Protein AF-X0VQM8-F1 (afdb_monomer)

pLDDT: mean 72.92, std 11.28, range [41.88, 85.62]

Solvent-accessible surface area (backbone atoms only — not comparable to full-atom values): 4844 Å² total; per-residue (Å²): 131,81,77,74,47,77,46,77,57,91,54,23,56,86,81,40,86,76,43,36,70,68,44,52,42,51,50,53,39,52,51,39,50,53,44,59,75,69,67,52,100,51,60,69,64,44,47,53,52,39,52,52,38,49,43,52,72,69,34,73,77,40,43,55,57,50,55,52,46,51,48,41,26,61,71,73,43,91,46,75,50,74,90

Foldseek 3Di:
DQPWDKDWQPAACVVDPQRAPLSSLVVLLVVLVVCVVVVDPPNPNSVSSNVVSCCCNPPPVNVVVSVVQNVCRVVVHTDIDID

Radius of gyration: 13.34 Å; Cα contacts (8 Å, |Δi|>4): 90; chains: 1; bounding box: 34×20×35 Å

Secondary structure (DSSP, 8-state):
-----EE---S-TTTSTT-SHHHHHHHHHHHHHHHHHTT-TTHHHHHHHHHHHHHHHH-SHHHHHHHHHHHHHHTT----EE-

Mean predicted aligned error: 8.95 Å

Sequence (83 aa):
MAPDIELDPRYSTREIPGRCIKCLAEEQYLDCLRALLKGGSGGKELEETYEALVSLLKSPELQKLRDESERYLAEGRDVKVVL

Organism: NCBI:txid412755

Nearest PDB structures (foldseek):
  1nl4-assembly1_A  TM=6.452E-01  e=6.070E+00  Rattus norvegicus
  1ni1-assembly1_A  TM=6.492E-01  e=8.282E+00  Rattus norvegicus
  5zxd-assembly2_B  TM=7.018E-01  e=9.979E+00  Homo sapiens

Structure (mmCIF, N/CA/C/O backbone):
data_AF-X0VQM8-F1
#
_entry.id   AF-X0VQM8-F1
#
loop_
_atom_site.group_PDB
_atom_site.id
_atom_site.type_symbol
_atom_site.label_atom_id
_atom_site.label_alt_id
_atom_site.label_comp_id
_atom_site.label_asym_id
_atom_site.label_entity_id
_atom_site.label_seq_id
_atom_site.pdbx_PDB_ins_code
_atom_site.Cartn_x
_atom_site.Cartn_y
_atom_site.Cartn_z
_atom_site.occupancy
_atom_site.B_iso_or_equiv
_atom_site.auth_seq_id
_atom_site.auth_comp_id
_atom_site.auth_asym_id
_atom_site.auth_atom_id
_atom_site.pdbx_PDB_model_num
ATOM 1 N N . MET A 1 1 ? -2.388 -7.453 18.570 1.00 41.88 1 MET A N 1
ATOM 2 C CA . MET A 1 1 ? -1.603 -7.912 17.411 1.00 41.88 1 MET A CA 1
ATOM 3 C C . MET A 1 1 ? -2.397 -7.419 16.231 1.00 41.88 1 MET A C 1
ATOM 5 O O . MET A 1 1 ? -3.520 -7.885 16.091 1.00 41.88 1 MET A O 1
ATOM 9 N N . ALA A 1 2 ? -1.914 -6.370 15.564 1.00 44.75 2 ALA A N 1
ATOM 10 C CA . ALA A 1 2 ? -2.585 -5.831 14.385 1.00 44.75 2 ALA A CA 1
ATOM 11 C C . ALA A 1 2 ? -2.635 -6.928 13.306 1.00 44.75 2 ALA A C 1
ATOM 13 O O . ALA A 1 2 ? -1.731 -7.772 13.290 1.00 44.75 2 ALA A O 1
ATOM 14 N N . PRO A 1 3 ? -3.685 -6.982 12.475 1.00 51.84 3 PRO A N 1
ATOM 15 C CA . PRO A 1 3 ? -3.724 -7.895 11.342 1.00 51.84 3 PRO A CA 1
ATOM 16 C C . PRO A 1 3 ? -2.582 -7.552 10.378 1.00 51.84 3 PRO A C 1
ATOM 18 O O . PRO A 1 3 ? -2.406 -6.388 10.032 1.00 51.84 3 PRO A O 1
ATOM 21 N N . ASP A 1 4 ? -1.818 -8.559 9.958 1.00 59.38 4 ASP A N 1
ATOM 22 C CA . ASP A 1 4 ? -0.769 -8.413 8.948 1.00 59.38 4 ASP A CA 1
ATOM 23 C C . ASP A 1 4 ? -1.406 -7.940 7.626 1.00 59.38 4 ASP A C 1
ATOM 25 O O . ASP A 1 4 ? -2.147 -8.690 6.979 1.00 59.38 4 ASP A O 1
ATOM 29 N N . ILE A 1 5 ? -1.158 -6.691 7.217 1.0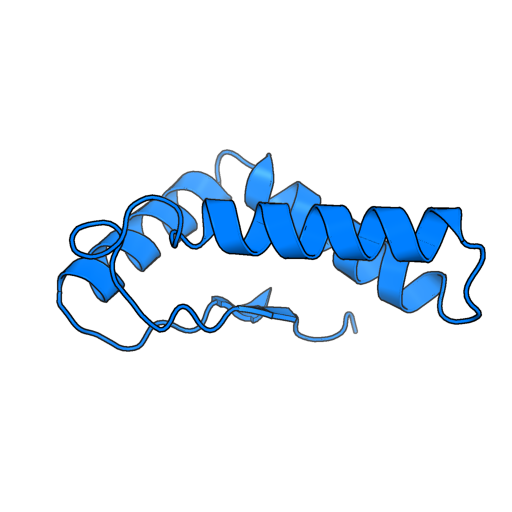0 65.62 5 ILE A N 1
ATOM 30 C CA . ILE A 1 5 ? -1.713 -6.169 5.958 1.00 65.62 5 ILE A CA 1
ATOM 31 C C . ILE A 1 5 ? -0.787 -6.586 4.829 1.00 65.62 5 ILE A C 1
ATOM 33 O O . ILE A 1 5 ? 0.341 -6.106 4.721 1.00 65.62 5 ILE A O 1
ATOM 37 N N . GLU A 1 6 ? -1.278 -7.465 3.961 1.00 67.56 6 GLU A N 1
ATOM 38 C CA . GLU A 1 6 ? -0.513 -7.975 2.830 1.00 67.56 6 GLU A CA 1
ATOM 39 C C . GLU A 1 6 ? -0.797 -7.161 1.560 1.00 67.56 6 GLU A C 1
ATOM 41 O O . GLU A 1 6 ? -1.896 -7.193 1.001 1.00 67.56 6 GLU A O 1
ATOM 46 N N . LEU A 1 7 ? 0.219 -6.450 1.066 1.00 63.09 7 LEU A N 1
ATOM 47 C CA . LEU A 1 7 ? 0.193 -5.826 -0.256 1.00 63.09 7 LEU A CA 1
ATOM 48 C C . LEU A 1 7 ? 0.933 -6.725 -1.256 1.00 63.09 7 LEU A C 1
ATOM 50 O O . LEU A 1 7 ? 2.143 -6.917 -1.122 1.00 63.09 7 LEU A O 1
ATOM 54 N N . ASP A 1 8 ? 0.205 -7.238 -2.258 1.00 62.56 8 ASP A N 1
ATOM 55 C CA . ASP A 1 8 ? 0.718 -8.089 -3.350 1.00 62.56 8 ASP A CA 1
ATOM 56 C C . ASP A 1 8 ? 0.668 -7.368 -4.722 1.00 62.56 8 ASP A C 1
ATOM 58 O O . ASP A 1 8 ? -0.299 -7.496 -5.488 1.00 62.56 8 ASP A O 1
ATOM 62 N N . PRO A 1 9 ?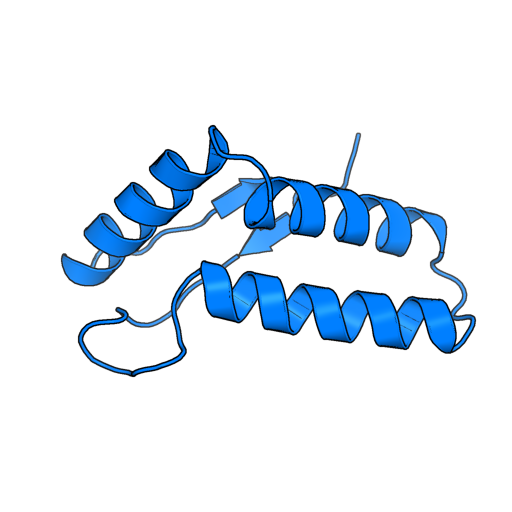 1.669 -6.531 -5.038 1.00 59.88 9 PRO A N 1
ATOM 63 C CA . PRO A 1 9 ? 1.835 -5.926 -6.355 1.00 59.88 9 PRO A CA 1
ATOM 64 C C . PRO A 1 9 ? 2.222 -6.960 -7.424 1.00 59.88 9 PRO A C 1
ATOM 66 O O . PRO A 1 9 ? 3.326 -7.487 -7.437 1.00 59.88 9 PRO A O 1
ATOM 69 N N . ARG A 1 10 ? 1.332 -7.183 -8.399 1.00 58.81 10 ARG A N 1
ATOM 70 C CA . ARG A 1 10 ? 1.545 -8.148 -9.499 1.00 58.81 10 ARG A CA 1
ATOM 71 C C . ARG A 1 10 ? 2.343 -7.632 -10.705 1.00 58.81 10 ARG A C 1
ATOM 73 O O . ARG A 1 10 ? 2.577 -8.402 -11.630 1.00 58.81 10 ARG A O 1
ATOM 80 N N . TYR A 1 11 ? 2.694 -6.343 -10.752 1.00 53.97 11 TYR A N 1
ATOM 81 C CA . TYR A 1 11 ? 3.359 -5.723 -11.910 1.00 53.97 11 TYR A CA 1
ATOM 82 C C . TYR A 1 11 ? 4.238 -4.541 -11.483 1.00 53.97 11 TYR A C 1
ATOM 84 O O . TYR A 1 11 ? 3.907 -3.835 -10.531 1.00 53.97 11 TYR A O 1
ATOM 92 N N . SER A 1 12 ? 5.319 -4.283 -12.226 1.00 52.06 12 SER A N 1
ATOM 93 C CA . SER A 1 12 ? 6.189 -3.119 -12.017 1.00 52.06 12 SER A CA 1
ATOM 94 C C . SER A 1 12 ? 5.546 -1.808 -12.487 1.00 52.06 12 SER A C 1
ATOM 96 O O . SER A 1 12 ? 4.869 -1.757 -13.518 1.00 52.06 12 SER A O 1
ATOM 98 N N . THR A 1 13 ? 5.890 -0.703 -11.819 1.00 57.19 13 THR A N 1
ATOM 99 C CA . THR A 1 13 ? 5.666 0.675 -12.291 1.00 57.19 13 THR A CA 1
ATOM 100 C C . THR A 1 13 ? 6.255 0.996 -13.661 1.00 57.19 13 THR A C 1
ATOM 102 O O . THR A 1 13 ? 5.822 1.965 -14.286 1.00 57.19 13 THR A O 1
ATOM 105 N N . ARG A 1 14 ? 7.234 0.217 -14.144 1.00 51.28 14 ARG A N 1
ATOM 106 C CA . ARG A 1 14 ? 7.791 0.376 -15.497 1.00 51.28 14 ARG A CA 1
ATOM 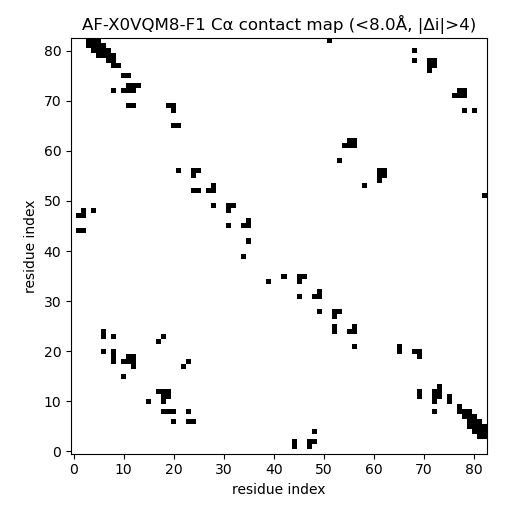107 C C . ARG A 1 14 ? 6.865 -0.137 -16.596 1.00 51.28 14 ARG A C 1
ATOM 109 O O . ARG A 1 14 ? 6.956 0.355 -17.715 1.00 51.28 14 ARG A O 1
ATOM 116 N N . GLU A 1 15 ? 6.000 -1.099 -16.289 1.00 50.97 15 GLU A N 1
ATOM 117 C CA . GLU A 1 15 ? 5.156 -1.765 -17.286 1.00 50.97 15 GLU A CA 1
ATOM 118 C C . GLU A 1 15 ? 3.709 -1.267 -17.257 1.00 50.97 15 GLU A C 1
ATOM 120 O O . GLU A 1 15 ? 3.052 -1.247 -18.297 1.00 50.97 15 GLU A O 1
ATOM 125 N N . ILE A 1 16 ? 3.210 -0.822 -16.095 1.00 54.28 16 ILE A N 1
ATOM 126 C CA . ILE A 1 16 ? 1.841 -0.312 -15.955 1.00 54.28 16 ILE A CA 1
ATOM 127 C C . ILE A 1 16 ? 1.834 0.946 -15.065 1.00 54.28 16 ILE A C 1
ATOM 129 O O . ILE A 1 16 ? 2.013 0.839 -13.846 1.00 54.28 16 ILE A O 1
ATOM 133 N N . PRO A 1 17 ? 1.600 2.149 -15.626 1.00 52.25 17 PRO A N 1
ATOM 134 C CA . PRO A 1 17 ? 1.463 3.362 -14.827 1.00 52.25 17 PRO A CA 1
ATOM 135 C C . PRO A 1 17 ? 0.261 3.246 -13.876 1.00 52.25 17 PRO A C 1
ATOM 137 O O . PRO A 1 17 ? -0.827 2.843 -14.281 1.00 52.25 17 PRO A O 1
ATOM 140 N N . GLY A 1 18 ? 0.463 3.600 -12.602 1.00 55.94 18 GLY A N 1
ATOM 141 C CA . GLY A 1 18 ? -0.582 3.565 -11.569 1.00 55.94 18 GLY A CA 1
ATOM 142 C C . GLY A 1 18 ? -0.674 2.272 -10.747 1.00 55.94 18 GLY A C 1
ATOM 143 O O . GLY A 1 18 ? -1.596 2.150 -9.950 1.00 55.94 18 GLY A O 1
ATOM 144 N N . ARG A 1 19 ? 0.257 1.316 -10.898 1.00 63.88 19 ARG A N 1
ATOM 145 C CA . ARG A 1 19 ? 0.304 0.068 -10.101 1.00 63.88 19 ARG A CA 1
ATOM 146 C C . ARG A 1 19 ? 1.469 -0.028 -9.099 1.00 63.88 19 ARG A C 1
ATOM 148 O O . ARG A 1 19 ? 1.843 -1.131 -8.717 1.00 63.88 19 ARG A O 1
ATOM 155 N N . CYS A 1 20 ? 2.041 1.091 -8.643 1.00 73.81 20 CYS A N 1
ATOM 156 C CA . CYS A 1 20 ? 2.992 1.033 -7.523 1.00 73.81 20 CYS A CA 1
ATOM 157 C C . CYS A 1 20 ? 2.318 0.615 -6.215 1.00 73.81 20 CYS A C 1
ATOM 159 O O . CYS A 1 20 ? 1.127 0.840 -6.014 1.00 73.81 20 CYS A O 1
ATOM 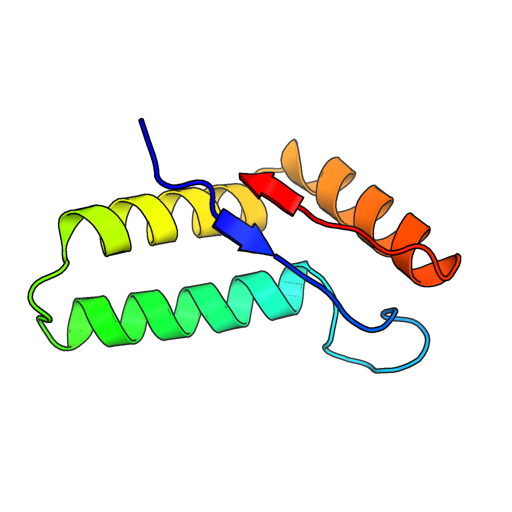161 N N . ILE A 1 21 ? 3.127 0.145 -5.270 1.00 75.25 21 ILE A N 1
ATOM 162 C CA . ILE A 1 21 ? 2.795 -0.048 -3.855 1.00 75.25 21 ILE A CA 1
ATOM 163 C C . ILE A 1 21 ? 2.156 1.205 -3.268 1.00 75.25 21 ILE A C 1
ATOM 165 O O . ILE A 1 21 ? 1.211 1.102 -2.496 1.00 75.25 21 ILE A O 1
ATOM 169 N N . LYS A 1 22 ? 2.616 2.397 -3.669 1.00 77.75 22 LYS A N 1
ATOM 170 C CA . LYS A 1 22 ? 1.965 3.650 -3.279 1.00 77.75 22 LYS A CA 1
ATOM 171 C C . LYS A 1 22 ? 0.520 3.717 -3.790 1.00 77.75 22 LYS A C 1
ATOM 173 O O . LYS A 1 22 ? -0.364 4.003 -2.996 1.00 77.75 22 LYS A O 1
ATOM 178 N N . CYS A 1 23 ? 0.276 3.449 -5.072 1.00 78.38 23 CYS A N 1
ATOM 179 C CA . CYS A 1 23 ? -1.076 3.473 -5.636 1.00 78.38 23 CYS A CA 1
ATOM 180 C C . CYS A 1 23 ? -1.970 2.372 -5.049 1.00 78.38 23 CYS A C 1
ATOM 182 O O . CYS A 1 23 ? -3.127 2.640 -4.756 1.00 78.38 23 CYS A O 1
ATOM 184 N N . LEU A 1 24 ? -1.432 1.173 -4.808 1.00 80.00 24 LEU A N 1
ATOM 185 C CA . LEU A 1 24 ? -2.155 0.082 -4.145 1.00 80.00 24 LEU A CA 1
ATOM 186 C C . LEU A 1 24 ? -2.529 0.445 -2.704 1.00 80.00 24 LEU A C 1
ATOM 188 O O . LEU A 1 24 ? -3.655 0.209 -2.274 1.00 80.00 24 LEU A O 1
ATOM 192 N N . ALA A 1 25 ? -1.605 1.062 -1.967 1.00 82.31 25 ALA A N 1
ATOM 193 C CA . ALA A 1 25 ? -1.877 1.558 -0.627 1.00 82.31 25 ALA A CA 1
ATOM 194 C C . ALA A 1 25 ? -2.890 2.716 -0.636 1.00 82.31 25 ALA A C 1
ATOM 196 O O . ALA A 1 25 ? -3.738 2.770 0.246 1.00 82.31 25 ALA A O 1
ATOM 197 N N . GLU A 1 26 ? -2.851 3.616 -1.626 1.00 82.69 26 GLU A N 1
ATOM 198 C CA . GLU A 1 26 ? -3.852 4.683 -1.811 1.00 82.69 26 GLU A CA 1
ATOM 199 C C . GLU A 1 26 ? -5.244 4.125 -2.161 1.00 82.69 26 GLU A C 1
ATOM 201 O O . GLU A 1 26 ? -6.251 4.636 -1.667 1.00 82.69 26 GLU A O 1
ATOM 206 N N . GLU A 1 27 ? -5.316 3.065 -2.968 1.00 83.38 27 GLU A N 1
ATOM 207 C CA . GLU A 1 27 ? -6.564 2.381 -3.322 1.00 83.38 27 GLU A CA 1
ATOM 208 C C . GLU A 1 27 ? -7.184 1.696 -2.096 1.00 83.38 27 GLU A C 1
ATOM 210 O O . GLU A 1 27 ? -8.325 2.000 -1.736 1.00 83.38 27 GLU A O 1
ATOM 215 N N . G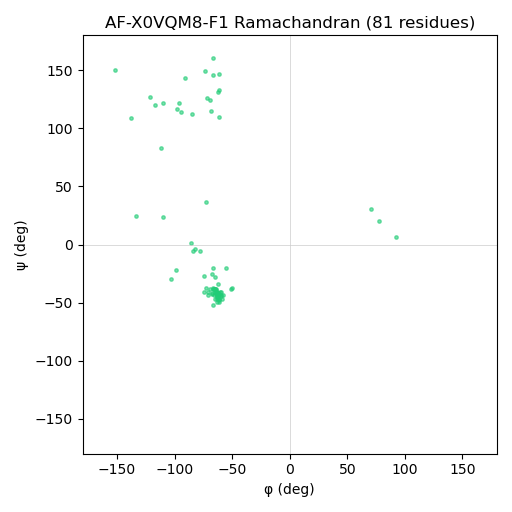LN A 1 28 ? -6.408 0.876 -1.376 1.00 82.06 28 GLN A N 1
ATOM 216 C CA . GLN A 1 28 ? -6.871 0.246 -0.134 1.00 82.06 28 GLN A CA 1
ATOM 217 C C . GLN A 1 28 ? -7.213 1.273 0.953 1.00 82.06 28 GLN A C 1
ATOM 219 O O . GLN A 1 28 ? -8.166 1.082 1.710 1.00 82.06 28 GLN A O 1
ATOM 224 N N . TYR A 1 29 ? -6.489 2.393 1.005 1.00 85.12 29 TYR A N 1
ATOM 225 C CA . TYR A 1 29 ? -6.784 3.508 1.904 1.00 85.12 29 TYR A CA 1
ATOM 226 C C . TYR A 1 29 ? -8.164 4.108 1.616 1.00 85.12 29 TYR A C 1
ATOM 228 O O . TYR A 1 29 ? -8.959 4.308 2.537 1.00 85.12 29 TYR A O 1
ATOM 236 N N . LEU A 1 30 ? -8.473 4.377 0.343 1.00 84.19 30 LEU A N 1
ATOM 237 C CA . LEU A 1 30 ? -9.768 4.924 -0.065 1.00 84.19 30 LEU A CA 1
ATOM 238 C C . LEU A 1 30 ? -10.908 3.946 0.215 1.00 84.19 30 LEU A C 1
ATOM 240 O O . LEU A 1 30 ? -11.987 4.373 0.632 1.00 84.19 30 LEU A O 1
ATOM 244 N N . ASP A 1 31 ? -10.681 2.652 0.017 1.00 84.81 31 ASP A N 1
ATOM 245 C CA . ASP A 1 31 ? -11.687 1.628 0.283 1.00 84.81 31 ASP A CA 1
ATOM 246 C C . ASP A 1 31 ? -11.935 1.432 1.783 1.00 84.81 31 ASP A C 1
ATOM 248 O O . ASP A 1 31 ? -13.099 1.407 2.199 1.00 84.81 31 ASP A O 1
ATOM 252 N N . CYS A 1 32 ? -10.885 1.436 2.613 1.00 83.50 32 CYS A N 1
ATOM 253 C CA . CYS A 1 32 ? -11.022 1.477 4.072 1.00 83.50 32 CYS A CA 1
ATOM 254 C C . CYS A 1 32 ? -11.784 2.725 4.528 1.00 83.50 32 CYS A C 1
ATOM 256 O O . CYS A 1 32 ? -12.735 2.623 5.303 1.00 83.50 32 CYS A O 1
ATOM 258 N N . LEU A 1 33 ? -11.432 3.903 4.003 1.00 83.06 33 LEU A N 1
ATOM 259 C CA . LEU A 1 33 ? -12.110 5.155 4.338 1.00 83.06 33 LEU A CA 1
ATOM 260 C C . LEU A 1 33 ? -13.602 5.103 3.975 1.00 83.06 33 LEU A C 1
ATOM 262 O O . LEU A 1 33 ? -14.453 5.503 4.768 1.00 83.06 33 LEU A O 1
ATOM 266 N N . ARG A 1 34 ? -13.947 4.574 2.795 1.00 85.62 34 ARG A N 1
ATOM 267 C CA . ARG A 1 34 ? -15.345 4.387 2.372 1.00 85.62 34 ARG A CA 1
ATOM 268 C C . ARG A 1 34 ? -16.093 3.402 3.268 1.00 85.62 34 ARG A C 1
ATOM 270 O O . ARG A 1 34 ? -17.273 3.625 3.536 1.00 85.62 34 ARG A O 1
ATOM 277 N N . ALA A 1 35 ? -15.442 2.327 3.710 1.00 83.44 35 ALA A N 1
ATOM 278 C CA . ALA A 1 35 ? -16.033 1.340 4.611 1.00 83.44 35 ALA A CA 1
ATOM 279 C C . ALA A 1 35 ? -16.299 1.926 6.008 1.00 83.44 35 ALA A C 1
ATOM 281 O O . ALA A 1 35 ? -17.395 1.744 6.545 1.00 83.44 35 ALA A O 1
ATOM 282 N N . LEU A 1 36 ? -15.349 2.703 6.544 1.00 80.56 36 LEU A N 1
ATOM 283 C CA . LEU A 1 36 ? -15.496 3.436 7.805 1.00 80.56 36 LEU A CA 1
ATOM 284 C C . LEU A 1 36 ? -16.644 4.454 7.732 1.00 80.56 36 LEU A C 1
ATOM 286 O O . LEU A 1 36 ? -17.514 4.471 8.601 1.00 80.56 36 LEU A O 1
ATOM 290 N N . LEU A 1 37 ? -16.719 5.243 6.653 1.00 83.19 37 LEU A N 1
ATOM 291 C CA . LEU A 1 37 ? -17.787 6.232 6.445 1.00 83.19 37 LEU A CA 1
ATOM 292 C C . LEU A 1 37 ? -19.182 5.607 6.290 1.00 83.19 37 LEU A C 1
ATOM 294 O O . LEU A 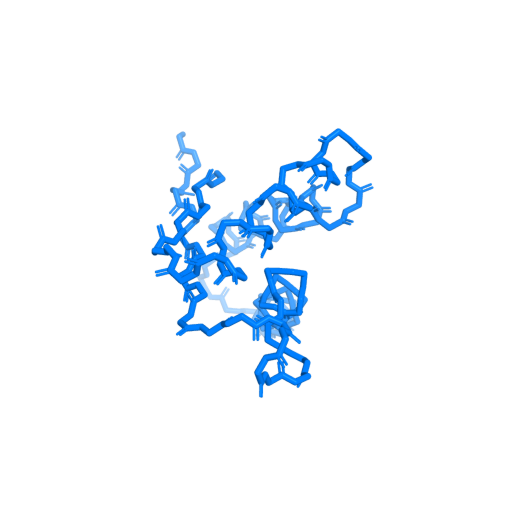1 37 ? -20.179 6.246 6.620 1.00 83.19 37 LEU A O 1
ATOM 298 N N . LYS A 1 38 ? -19.274 4.366 5.795 1.00 84.06 38 LYS A N 1
ATOM 299 C CA . LYS A 1 38 ? -20.541 3.623 5.682 1.00 84.06 38 LYS A CA 1
ATOM 300 C C . LYS A 1 38 ? -21.024 3.021 7.009 1.00 84.06 38 LYS A C 1
ATOM 302 O O . LYS A 1 38 ? -22.129 2.488 7.037 1.00 84.06 38 LYS A O 1
ATOM 307 N N . GLY A 1 39 ? -20.241 3.104 8.089 1.00 69.69 39 GLY A N 1
ATOM 308 C CA . GLY A 1 39 ? -20.630 2.595 9.409 1.00 69.69 39 GLY A CA 1
ATOM 309 C C . GLY A 1 39 ? -20.668 1.065 9.503 1.00 69.69 39 GLY A C 1
ATOM 310 O O . GLY A 1 39 ? -21.491 0.516 10.232 1.00 69.69 39 GLY A O 1
ATOM 311 N N . GLY A 1 40 ? -19.821 0.364 8.737 1.00 60.28 40 GLY A N 1
ATOM 312 C CA . GLY A 1 40 ? -19.742 -1.100 8.752 1.00 60.28 40 GLY A CA 1
ATOM 313 C C . GLY A 1 40 ? -19.227 -1.667 10.084 1.00 60.28 40 GLY A C 1
ATOM 314 O O . GLY A 1 40 ? -18.358 -1.089 10.732 1.00 60.28 40 GLY A O 1
ATOM 315 N N . SER A 1 41 ? -19.738 -2.835 10.478 1.00 56.00 41 SER A N 1
ATOM 316 C CA . SER A 1 41 ? -19.516 -3.526 11.762 1.00 56.00 41 SER A CA 1
ATOM 317 C C . SER A 1 41 ? -18.120 -4.158 11.951 1.00 56.00 41 SER A C 1
ATOM 319 O O . SER A 1 41 ? -18.004 -5.224 12.549 1.00 56.00 41 SER A O 1
ATOM 321 N N . GLY A 1 42 ? -17.063 -3.507 11.458 1.00 58.66 42 GLY A N 1
ATOM 322 C CA . GLY A 1 42 ? -15.656 -3.932 11.559 1.00 58.66 42 GLY A CA 1
ATOM 323 C C . GLY A 1 42 ? -14.712 -2.800 11.981 1.00 58.66 42 GLY A C 1
ATOM 324 O O . GLY A 1 42 ? -13.534 -2.827 11.642 1.00 58.66 42 GLY A O 1
ATOM 325 N N . GLY A 1 43 ? -15.236 -1.780 12.677 1.00 68.06 43 GLY A N 1
ATOM 326 C CA . GLY A 1 43 ? -14.567 -0.490 12.896 1.00 68.06 43 GLY A CA 1
ATOM 327 C C . GLY A 1 43 ? -13.140 -0.577 13.438 1.00 68.06 43 GLY A C 1
ATOM 328 O O . GLY A 1 43 ? -12.284 0.145 12.959 1.00 68.06 43 GLY A O 1
ATOM 329 N N . LYS A 1 44 ? -12.849 -1.510 14.351 1.00 75.38 44 LYS A N 1
ATOM 330 C CA . LYS A 1 44 ? -11.517 -1.619 14.966 1.00 75.38 44 LYS A CA 1
ATOM 331 C C . LYS A 1 44 ? -10.439 -2.146 14.013 1.00 75.38 44 LYS A C 1
ATOM 333 O O . LYS A 1 44 ? -9.348 -1.602 13.965 1.00 75.38 44 LYS A O 1
ATOM 338 N N . GLU A 1 45 ? -10.760 -3.177 13.239 1.00 77.88 45 GLU A N 1
ATOM 339 C CA . GLU A 1 45 ? -9.830 -3.777 12.271 1.00 77.88 45 GLU A CA 1
ATOM 340 C C . GLU A 1 45 ? -9.628 -2.856 11.059 1.00 77.88 45 GLU A C 1
ATOM 342 O O . GLU A 1 45 ? -8.515 -2.693 10.562 1.00 77.88 45 GLU A O 1
ATOM 347 N N . LEU A 1 46 ? -10.699 -2.179 10.630 1.00 79.62 46 LEU A N 1
ATOM 348 C CA . LEU A 1 46 ? -10.638 -1.147 9.596 1.00 79.62 46 LEU A CA 1
ATOM 349 C C . LEU A 1 46 ? -9.850 0.089 10.047 1.00 79.62 46 LEU A C 1
ATOM 351 O O . LEU A 1 46 ? -9.127 0.659 9.237 1.00 79.62 46 LEU A O 1
ATOM 355 N N . GLU A 1 47 ? -9.971 0.505 11.311 1.00 80.19 47 GLU A N 1
ATOM 356 C CA . GLU A 1 47 ? -9.174 1.594 11.891 1.00 80.19 47 GLU A CA 1
ATOM 357 C C . GLU A 1 47 ? -7.688 1.223 11.960 1.00 80.19 47 GLU A C 1
ATOM 359 O O . GLU A 1 47 ? -6.858 2.001 11.497 1.00 80.19 47 GLU A O 1
ATOM 364 N N . GLU A 1 48 ? -7.350 0.023 12.443 1.00 83.00 48 GLU A N 1
ATOM 365 C CA . GLU A 1 48 ? -5.964 -0.471 12.473 1.00 83.00 48 GLU A CA 1
ATOM 366 C C . GLU A 1 48 ? -5.366 -0.544 11.057 1.00 83.00 48 GLU A C 1
ATOM 368 O O . GLU A 1 48 ? -4.259 -0.056 10.811 1.00 83.00 48 GLU A O 1
ATOM 373 N N . THR A 1 49 ? -6.140 -1.059 10.096 1.00 82.19 49 THR A N 1
ATOM 374 C CA . THR A 1 49 ? -5.743 -1.115 8.680 1.00 82.19 49 THR A CA 1
ATOM 375 C C . THR A 1 49 ? -5.524 0.285 8.109 1.00 82.19 49 THR A C 1
ATOM 377 O O . THR A 1 49 ? -4.537 0.555 7.420 1.00 82.19 49 THR A O 1
ATOM 380 N N . TYR A 1 50 ? -6.426 1.212 8.426 1.00 83.81 50 TYR A N 1
ATOM 381 C CA . TYR A 1 50 ? -6.342 2.599 7.995 1.00 83.81 50 TYR A CA 1
ATOM 382 C C . TYR A 1 50 ? -5.101 3.303 8.563 1.00 83.81 50 TYR A C 1
ATOM 384 O O . TYR A 1 50 ? -4.394 3.986 7.819 1.00 83.81 50 TYR A O 1
ATOM 392 N N . GLU A 1 51 ? -4.789 3.123 9.847 1.00 83.81 51 GLU A N 1
ATOM 393 C CA . GLU A 1 51 ? -3.607 3.718 10.481 1.00 83.81 51 GLU A CA 1
ATOM 394 C C . GLU A 1 51 ? -2.294 3.187 9.894 1.00 83.81 51 GLU A C 1
ATOM 396 O O . GLU A 1 51 ? -1.369 3.967 9.629 1.00 83.81 51 GLU A O 1
ATOM 401 N N . ALA A 1 52 ? -2.218 1.884 9.625 1.00 84.88 52 ALA A N 1
ATOM 402 C CA . ALA A 1 52 ? -1.058 1.264 8.997 1.00 84.88 52 ALA A CA 1
ATOM 403 C C . ALA A 1 52 ? -0.852 1.760 7.554 1.00 84.88 52 ALA A C 1
ATOM 405 O O . ALA A 1 52 ? 0.262 2.140 7.182 1.00 84.88 52 ALA A O 1
ATOM 406 N N . LEU A 1 53 ? -1.925 1.867 6.759 1.00 83.75 53 LEU A N 1
ATOM 407 C CA . LEU A 1 53 ? -1.871 2.427 5.401 1.00 83.75 53 LEU A CA 1
ATOM 408 C C . LEU A 1 53 ? -1.462 3.906 5.406 1.00 83.75 53 LEU A C 1
ATOM 410 O O . LEU A 1 53 ? -0.637 4.329 4.594 1.00 83.75 53 LEU A O 1
ATOM 414 N N . VAL A 1 54 ? -1.983 4.704 6.343 1.00 83.62 54 VAL A N 1
ATOM 415 C CA . VAL A 1 54 ? -1.575 6.108 6.507 1.00 83.62 54 VAL A CA 1
ATOM 416 C C . VAL A 1 54 ? -0.099 6.206 6.880 1.00 83.62 54 VAL A C 1
ATOM 418 O O . VAL A 1 54 ? 0.605 7.058 6.331 1.00 83.62 54 VA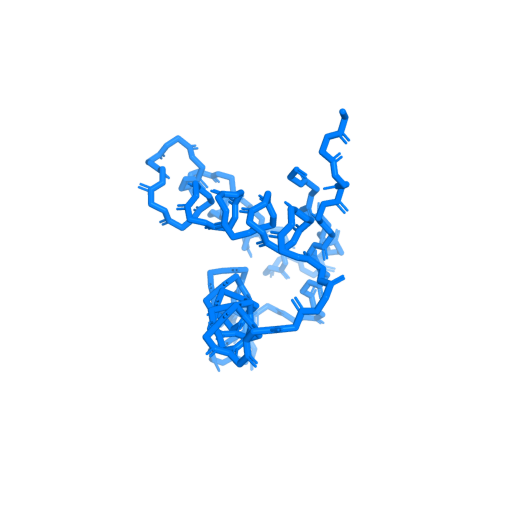L A O 1
ATOM 421 N N . SER A 1 55 ? 0.383 5.332 7.763 1.00 83.94 55 SER A N 1
ATOM 422 C CA . SER A 1 55 ? 1.791 5.274 8.157 1.00 83.94 55 SER A CA 1
ATOM 423 C C . SER A 1 55 ? 2.678 4.919 6.967 1.00 83.94 55 SER A C 1
ATOM 425 O O . SER A 1 55 ? 3.639 5.640 6.697 1.00 83.94 55 SER A O 1
ATOM 427 N N . LEU A 1 56 ? 2.312 3.903 6.178 1.00 81.62 56 LEU A N 1
ATOM 428 C CA . LEU A 1 56 ? 3.012 3.547 4.940 1.00 81.62 56 LEU A CA 1
ATOM 429 C C . LEU A 1 56 ? 3.051 4.714 3.945 1.00 81.62 56 LEU A C 1
ATOM 431 O O . LEU A 1 56 ? 4.08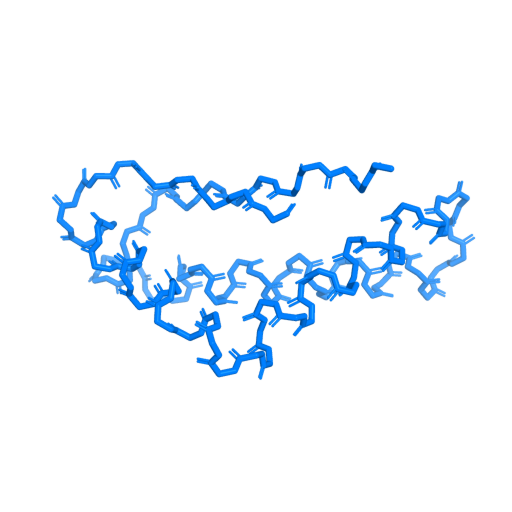6 4.976 3.331 1.00 81.62 56 LEU A O 1
ATOM 435 N N . LEU A 1 57 ? 1.938 5.433 3.774 1.00 81.31 57 LEU A N 1
ATOM 436 C CA . LEU A 1 57 ? 1.840 6.515 2.797 1.00 81.31 57 LEU A CA 1
ATOM 437 C C . LEU A 1 57 ? 2.579 7.786 3.229 1.00 81.31 57 LEU A C 1
ATOM 439 O O . LEU A 1 57 ? 3.234 8.419 2.391 1.00 81.31 57 LEU A O 1
ATOM 443 N N . LYS A 1 58 ? 2.487 8.162 4.509 1.00 82.25 58 LYS A N 1
ATOM 444 C CA . LYS A 1 58 ? 2.989 9.443 5.029 1.00 82.25 58 LYS A CA 1
ATOM 445 C C . LYS A 1 58 ? 4.349 9.358 5.711 1.00 82.25 58 LYS A C 1
ATOM 447 O O . LYS A 1 58 ? 5.010 10.391 5.795 1.00 82.25 58 LYS A O 1
ATOM 452 N N . SER A 1 59 ? 4.778 8.189 6.191 1.00 81.69 59 SER A N 1
ATOM 453 C CA . SER A 1 59 ? 6.061 8.087 6.887 1.00 81.69 59 SER A CA 1
ATOM 454 C C . SER A 1 59 ? 7.231 8.219 5.900 1.00 81.69 59 SER A C 1
ATOM 456 O O . SER A 1 59 ? 7.302 7.468 4.916 1.00 81.69 59 SER A O 1
ATOM 458 N N . PRO A 1 60 ? 8.174 9.146 6.151 1.00 76.69 60 PRO A N 1
ATOM 459 C CA . PRO A 1 60 ? 9.402 9.252 5.370 1.00 76.69 60 PRO A CA 1
ATOM 460 C C . PRO A 1 60 ? 10.320 8.038 5.580 1.00 76.69 60 PRO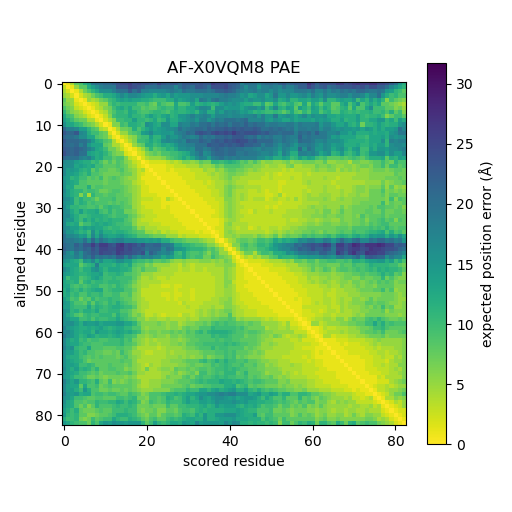 A C 1
ATOM 462 O O . PRO A 1 60 ? 11.093 7.690 4.692 1.00 76.69 60 PRO A O 1
ATOM 465 N N . GLU A 1 61 ? 10.217 7.344 6.714 1.00 76.69 61 GLU A N 1
ATOM 466 C CA . GLU A 1 61 ? 11.004 6.136 7.000 1.00 76.69 61 GLU A CA 1
ATOM 467 C C . GLU A 1 61 ? 10.564 4.974 6.100 1.00 76.69 61 GLU A C 1
ATOM 469 O O . GLU A 1 61 ? 11.393 4.252 5.547 1.00 76.69 61 GLU A O 1
ATOM 474 N N . LEU A 1 62 ? 9.255 4.871 5.856 1.00 77.69 62 LEU A N 1
ATOM 475 C CA . LEU A 1 62 ? 8.657 3.883 4.956 1.00 77.69 62 LEU A CA 1
ATOM 476 C C . LEU A 1 62 ? 8.718 4.304 3.481 1.00 77.69 62 LEU A C 1
ATOM 478 O O . LEU A 1 62 ? 8.357 3.531 2.595 1.00 77.69 62 LEU A O 1
ATOM 482 N N . GLN A 1 63 ? 9.207 5.511 3.174 1.00 79.31 63 GLN A N 1
ATOM 483 C CA . GLN A 1 63 ? 9.492 5.909 1.795 1.00 79.31 63 GLN A CA 1
ATOM 484 C C . GLN A 1 63 ? 10.572 5.020 1.175 1.00 79.31 63 GLN A C 1
ATOM 486 O O . GLN A 1 63 ? 10.372 4.510 0.078 1.00 79.31 63 GLN A O 1
ATOM 491 N N . LYS A 1 64 ? 11.660 4.749 1.908 1.00 80.94 64 LYS A N 1
ATOM 492 C CA . LYS A 1 64 ? 12.723 3.850 1.431 1.00 80.94 64 LYS A CA 1
ATOM 493 C C . LYS A 1 64 ? 12.204 2.442 1.161 1.00 80.94 64 LYS A C 1
ATOM 495 O O . LYS A 1 64 ? 12.546 1.859 0.142 1.00 80.94 64 LYS A O 1
ATOM 500 N N . LEU A 1 65 ? 11.339 1.934 2.041 1.00 80.12 65 LEU A N 1
ATOM 501 C CA . LEU A 1 65 ? 10.755 0.602 1.901 1.00 80.12 65 LEU A CA 1
ATOM 502 C C . LEU A 1 65 ? 9.863 0.509 0.655 1.00 80.12 65 LEU A C 1
ATOM 504 O O . LEU A 1 65 ? 9.921 -0.485 -0.065 1.00 80.12 65 LEU A O 1
ATOM 508 N N . ARG A 1 66 ? 9.100 1.567 0.346 1.00 80.00 66 ARG A N 1
ATOM 509 C CA . ARG A 1 66 ? 8.351 1.679 -0.915 1.00 80.00 66 ARG A CA 1
ATOM 510 C C . ARG A 1 66 ? 9.289 1.701 -2.119 1.00 80.00 66 ARG A C 1
ATOM 512 O O . ARG A 1 66 ? 9.093 0.912 -3.033 1.00 80.00 66 ARG A O 1
ATOM 519 N N . ASP A 1 67 ? 10.319 2.541 -2.098 1.00 80.12 67 ASP A N 1
ATOM 520 C CA . ASP A 1 67 ? 11.255 2.692 -3.218 1.00 80.12 67 ASP A CA 1
ATOM 521 C C . ASP A 1 67 ? 12.044 1.398 -3.505 1.00 80.12 67 ASP A C 1
ATOM 523 O O . ASP A 1 67 ? 12.225 1.016 -4.662 1.00 80.12 67 ASP A O 1
ATOM 527 N N . GLU A 1 68 ? 12.490 0.684 -2.467 1.00 81.00 68 GLU A N 1
ATOM 528 C CA . GLU A 1 68 ? 13.157 -0.617 -2.613 1.00 81.00 68 GLU A CA 1
ATOM 529 C C . GLU A 1 68 ? 12.207 -1.692 -3.132 1.00 81.00 68 GLU A C 1
ATOM 531 O O . GLU A 1 68 ? 12.572 -2.472 -4.011 1.00 81.00 68 GLU A O 1
ATOM 536 N N . SER A 1 69 ? 10.976 -1.709 -2.634 1.00 79.12 69 SER A N 1
ATOM 537 C CA . SER A 1 69 ? 9.971 -2.664 -3.087 1.00 79.12 69 SER A CA 1
ATOM 538 C C . SER A 1 69 ? 9.598 -2.428 -4.557 1.00 79.12 69 SER A C 1
ATOM 540 O O . SER A 1 69 ? 9.545 -3.373 -5.340 1.00 79.12 69 SER A O 1
ATOM 542 N N . GLU A 1 70 ? 9.460 -1.168 -4.979 1.00 77.81 70 GLU A N 1
ATOM 543 C CA . GLU A 1 70 ? 9.305 -0.796 -6.393 1.00 77.81 70 GLU A CA 1
ATOM 544 C C . GLU A 1 70 ? 10.490 -1.241 -7.247 1.00 77.81 70 GLU A C 1
ATOM 546 O O . GLU A 1 70 ? 10.319 -1.727 -8.368 1.00 77.81 70 GLU A O 1
ATOM 551 N N . ARG A 1 71 ? 11.708 -1.097 -6.721 1.00 77.94 71 ARG A N 1
ATOM 552 C CA . ARG A 1 71 ? 12.916 -1.540 -7.412 1.00 77.94 71 ARG A CA 1
ATOM 553 C C . ARG A 1 71 ? 12.921 -3.054 -7.611 1.00 77.94 71 ARG A C 1
ATOM 555 O O . ARG A 1 71 ? 13.208 -3.499 -8.717 1.00 77.94 71 ARG A O 1
ATOM 562 N N . TYR A 1 72 ? 12.581 -3.835 -6.588 1.00 78.50 72 TYR A N 1
ATOM 563 C CA . TYR A 1 72 ? 12.504 -5.293 -6.705 1.00 78.50 72 TYR A CA 1
ATOM 564 C C . TYR A 1 72 ? 11.411 -5.742 -7.684 1.00 78.50 72 TYR A C 1
ATOM 566 O O . TYR A 1 72 ? 11.667 -6.627 -8.501 1.00 78.50 72 TYR A O 1
ATOM 574 N N . LEU A 1 73 ? 10.253 -5.074 -7.695 1.00 74.44 73 LEU A N 1
ATOM 575 C CA . LEU A 1 73 ? 9.210 -5.309 -8.700 1.00 74.44 73 LEU A CA 1
ATOM 576 C C . LEU A 1 73 ? 9.693 -4.982 -10.114 1.00 74.44 73 LEU A C 1
ATOM 578 O O . LEU A 1 73 ? 9.430 -5.729 -11.051 1.00 74.44 73 LEU A O 1
ATOM 582 N N . ALA A 1 74 ? 10.435 -3.884 -10.285 1.00 71.38 74 ALA A N 1
ATOM 583 C CA . ALA A 1 74 ? 11.041 -3.509 -11.564 1.00 71.38 74 ALA A CA 1
ATOM 584 C C . ALA A 1 74 ? 12.143 -4.467 -12.036 1.00 71.38 74 ALA A C 1
ATOM 586 O O . ALA A 1 74 ? 12.452 -4.493 -13.227 1.00 71.38 74 ALA A O 1
ATOM 587 N N . GLU A 1 75 ? 12.720 -5.251 -11.127 1.00 78.38 75 GLU A N 1
ATOM 588 C CA . GLU A 1 75 ? 13.631 -6.356 -11.435 1.00 78.38 75 GLU A CA 1
ATOM 589 C C . GLU A 1 75 ? 12.885 -7.672 -11.739 1.00 78.38 75 GLU A C 1
ATOM 591 O O . GLU A 1 75 ? 13.532 -8.683 -12.006 1.00 78.38 75 GLU A O 1
ATOM 596 N N . GLY A 1 76 ? 11.545 -7.671 -11.727 1.00 71.31 76 GLY A N 1
ATOM 597 C CA . GLY A 1 76 ? 10.711 -8.846 -11.989 1.00 71.31 76 GLY A CA 1
ATOM 598 C C . GLY A 1 76 ? 10.617 -9.816 -10.810 1.00 71.31 76 GLY A C 1
ATOM 599 O O . GLY A 1 76 ? 10.320 -10.990 -11.014 1.00 71.31 76 GLY A O 1
ATOM 600 N N . ARG A 1 77 ? 10.916 -9.356 -9.587 1.00 73.50 77 ARG A N 1
ATOM 601 C CA . ARG A 1 77 ? 10.785 -10.165 -8.369 1.00 73.50 77 ARG A CA 1
ATOM 602 C C . ARG A 1 77 ? 9.405 -9.973 -7.756 1.00 73.50 77 ARG A C 1
ATOM 604 O O . ARG A 1 77 ? 8.904 -8.852 -7.720 1.00 73.50 77 ARG A O 1
ATOM 611 N N . ASP A 1 78 ? 8.851 -11.048 -7.207 1.00 71.31 78 ASP A N 1
ATOM 612 C CA . ASP A 1 78 ? 7.655 -10.974 -6.373 1.00 71.31 78 ASP A CA 1
ATOM 613 C C . ASP A 1 78 ? 7.995 -10.272 -5.056 1.00 71.31 78 ASP A C 1
ATOM 615 O O . ASP A 1 78 ? 8.914 -10.674 -4.333 1.00 71.31 78 ASP A O 1
ATOM 619 N N . VAL A 1 79 ? 7.264 -9.203 -4.750 1.00 71.75 79 VAL A N 1
ATOM 620 C CA . VAL A 1 79 ? 7.455 -8.426 -3.527 1.00 71.75 79 VAL A CA 1
ATOM 621 C C . VAL A 1 79 ? 6.165 -8.429 -2.747 1.00 71.75 79 VAL A C 1
ATOM 623 O O . VAL A 1 79 ? 5.125 -8.044 -3.264 1.00 71.75 79 VAL A O 1
ATOM 626 N N . LYS A 1 80 ? 6.260 -8.814 -1.478 1.00 69.62 80 LYS A N 1
ATOM 627 C CA . LYS A 1 80 ? 5.157 -8.766 -0.533 1.00 69.62 80 LYS A CA 1
ATOM 628 C C . LYS A 1 80 ? 5.522 -7.800 0.578 1.00 69.62 80 LYS A C 1
ATOM 630 O O . LYS A 1 80 ? 6.531 -8.000 1.254 1.00 69.62 80 LYS A O 1
ATOM 635 N N . VAL A 1 81 ? 4.725 -6.751 0.747 1.00 70.00 81 VAL A N 1
ATOM 636 C CA . VAL A 1 81 ? 4.877 -5.845 1.889 1.00 70.00 81 VAL A CA 1
ATOM 637 C C . VAL A 1 81 ? 3.896 -6.296 2.957 1.00 70.00 81 VAL A C 1
ATOM 639 O O . VAL A 1 81 ? 2.701 -6.386 2.684 1.00 70.00 81 VAL A O 1
ATOM 642 N N . VAL A 1 82 ? 4.431 -6.609 4.136 1.00 69.94 82 VAL A N 1
ATOM 643 C CA . VAL A 1 82 ? 3.662 -6.921 5.342 1.00 69.94 82 VAL A CA 1
ATOM 644 C C . VAL A 1 82 ? 3.865 -5.763 6.313 1.00 69.94 82 VAL A C 1
ATOM 646 O O . VAL A 1 82 ? 5.013 -5.415 6.608 1.00 69.94 82 VAL A O 1
ATOM 649 N N . LEU A 1 83 ? 2.764 -5.134 6.722 1.00 62.69 83 LEU A N 1
ATOM 650 C CA . LEU A 1 83 ? 2.717 -4.030 7.685 1.00 62.69 83 LEU A CA 1
ATOM 651 C C . LEU A 1 83 ? 2.108 -4.482 9.005 1.00 62.69 83 LEU A C 1
ATOM 653 O O . LEU A 1 83 ? 1.110 -5.234 8.932 1.00 62.69 83 LEU A O 1
#

InterPro domains:
  IPR059728 AF_2379 [PF27306] (16-71)